Protein AF-A0A316TPL2-F1 (afdb_monomer_lite)

Organism: NCBI:txid2079485

Secondary structure (DSSP, 8-state):
---PPPPHHHHHHHHHHHHHHHHHHHHHHTTSSS-HHHHHHHHHHHHHHHHHHHHHTT-S-HHHHHHHHHHHHHHHHHHHHHHHHHHHH-----HHHHHHHHHHHHHHHHHHHHHHHHT--

Radius of gyration: 28.19 Å; chains: 1; bounding box: 76×32×68 Å

Sequence (121 aa):
MQMIAVTGAQIYWFISIGLIVGFIIGIFIGGEGVSLKANLFWGVVSAIIMGEIGVQLGLSDGVWFSFVATWPFLFLVNAFHQHHVEDILGEIEHPAHLTGQFRMNKKTRERDKSKDVANVT

Structure (mmCIF, N/CA/C/O backbone):
data_AF-A0A316TPL2-F1
#
_entry.id   AF-A0A316TPL2-F1
#
loop_
_atom_site.group_PDB
_atom_site.id
_atom_site.type_symbol
_atom_site.label_atom_id
_atom_site.label_alt_id
_atom_site.label_comp_id
_atom_site.label_asym_id
_atom_site.label_entity_id
_atom_site.label_seq_id
_atom_site.pdbx_PDB_ins_code
_atom_site.Cartn_x
_atom_site.Cartn_y
_atom_site.Cartn_z
_atom_site.occupancy
_atom_site.B_iso_or_equiv
_atom_site.auth_seq_id
_atom_site.auth_comp_id
_atom_site.auth_asym_id
_atom_site.auth_atom_id
_atom_site.pdbx_PDB_model_num
ATOM 1 N N . MET A 1 1 ? 11.873 -19.777 -17.225 1.00 53.19 1 MET A N 1
ATOM 2 C CA . MET A 1 1 ? 11.237 -18.594 -16.612 1.00 53.19 1 MET A CA 1
ATOM 3 C C . MET A 1 1 ? 12.316 -17.529 -16.518 1.00 53.19 1 MET A C 1
ATOM 5 O O . MET A 1 1 ? 13.321 -17.789 -15.870 1.00 53.19 1 MET A O 1
ATOM 9 N N . GLN A 1 2 ? 12.221 -16.430 -17.267 1.00 56.94 2 GLN A N 1
ATOM 10 C CA . GLN A 1 2 ? 13.176 -15.328 -17.100 1.00 56.94 2 GLN A CA 1
ATOM 11 C C . GLN A 1 2 ? 12.786 -14.564 -15.832 1.00 56.94 2 GLN A C 1
ATOM 13 O O . GLN A 1 2 ? 11.617 -14.229 -15.670 1.00 56.94 2 GLN A O 1
ATOM 18 N N . MET A 1 3 ? 13.736 -14.330 -14.926 1.00 60.38 3 MET A N 1
ATOM 19 C CA . MET A 1 3 ? 13.500 -13.476 -13.762 1.00 60.38 3 MET A CA 1
ATOM 20 C C . MET A 1 3 ? 13.484 -12.021 -14.234 1.00 60.38 3 MET A C 1
ATOM 22 O O . MET A 1 3 ? 14.530 -11.479 -14.594 1.00 60.38 3 MET A O 1
ATOM 26 N N . ILE A 1 4 ? 12.300 -11.409 -14.284 1.00 74.94 4 ILE A N 1
ATOM 27 C CA . ILE A 1 4 ? 12.156 -9.986 -14.602 1.00 74.94 4 ILE A CA 1
ATOM 28 C C . ILE A 1 4 ? 12.619 -9.201 -13.374 1.00 74.94 4 ILE A C 1
ATOM 30 O O . ILE A 1 4 ? 12.047 -9.324 -12.293 1.00 74.94 4 ILE A O 1
ATOM 34 N N . ALA A 1 5 ? 13.695 -8.434 -13.534 1.00 79.69 5 ALA A N 1
ATOM 35 C CA . ALA A 1 5 ? 14.273 -7.669 -12.442 1.00 79.69 5 ALA A CA 1
ATOM 36 C C . ALA A 1 5 ? 13.391 -6.459 -12.105 1.00 79.69 5 ALA A C 1
ATOM 38 O O . ALA A 1 5 ? 13.095 -5.638 -12.974 1.00 79.69 5 ALA A O 1
ATOM 39 N N . VAL A 1 6 ? 13.017 -6.330 -10.832 1.00 86.19 6 VAL A N 1
ATOM 40 C CA . VAL A 1 6 ? 12.350 -5.131 -10.320 1.00 86.19 6 VAL A CA 1
ATOM 41 C C . VAL A 1 6 ? 13.380 -4.006 -10.220 1.00 86.19 6 VAL A C 1
ATOM 43 O O . VAL A 1 6 ? 14.426 -4.142 -9.586 1.00 86.19 6 VAL A O 1
ATOM 46 N N . THR A 1 7 ? 13.089 -2.880 -10.859 1.00 91.25 7 THR A N 1
ATOM 47 C CA . THR A 1 7 ? 13.948 -1.693 -10.840 1.00 91.25 7 THR A CA 1
ATOM 48 C C . THR A 1 7 ? 13.723 -0.858 -9.578 1.00 91.25 7 THR A C 1
ATOM 50 O O . THR A 1 7 ? 12.641 -0.862 -8.990 1.00 91.25 7 THR A O 1
ATOM 53 N N . GLY A 1 8 ? 14.717 -0.054 -9.188 1.00 91.44 8 GLY A N 1
ATOM 54 C CA . GLY A 1 8 ? 14.567 0.880 -8.062 1.00 91.44 8 GLY A CA 1
ATOM 55 C C . GLY A 1 8 ? 13.424 1.887 -8.254 1.00 91.44 8 GLY A C 1
ATOM 56 O O . GLY A 1 8 ? 12.741 2.234 -7.294 1.00 91.44 8 GLY A O 1
ATOM 57 N N . ALA A 1 9 ? 13.159 2.299 -9.499 1.00 93.25 9 ALA A N 1
ATOM 58 C CA . ALA A 1 9 ? 12.027 3.162 -9.826 1.00 93.25 9 ALA A CA 1
ATOM 59 C C . ALA A 1 9 ? 10.678 2.477 -9.545 1.00 93.25 9 ALA A C 1
ATOM 61 O O . ALA A 1 9 ? 9.774 3.109 -9.008 1.00 93.25 9 ALA A O 1
ATOM 62 N N . GLN A 1 10 ? 10.545 1.184 -9.851 1.00 93.19 10 GLN A N 1
ATOM 63 C CA . GLN A 1 10 ? 9.331 0.426 -9.536 1.00 93.19 10 GLN A CA 1
ATOM 64 C C . GLN A 1 10 ? 9.124 0.292 -8.027 1.00 93.19 10 GLN A C 1
ATOM 66 O O . GLN A 1 10 ? 8.014 0.504 -7.557 1.00 93.19 10 GLN A O 1
ATOM 71 N N . ILE A 1 11 ? 10.186 0.032 -7.259 1.00 94.44 11 ILE A N 1
ATOM 72 C CA . ILE A 1 11 ? 10.105 -0.029 -5.790 1.00 94.44 11 ILE A CA 1
ATOM 73 C C . ILE A 1 11 ? 9.632 1.312 -5.219 1.00 94.44 11 ILE A C 1
ATOM 75 O O . ILE A 1 11 ? 8.743 1.335 -4.369 1.00 94.44 11 ILE A O 1
ATOM 79 N N . TYR A 1 12 ? 10.183 2.426 -5.712 1.00 96.44 12 TYR A N 1
ATOM 80 C CA . TYR A 1 12 ? 9.715 3.763 -5.344 1.00 96.44 12 TYR A CA 1
ATOM 81 C C . TYR A 1 12 ? 8.211 3.915 -5.608 1.00 96.44 12 TYR A C 1
ATOM 83 O O . TYR A 1 12 ? 7.471 4.306 -4.707 1.00 96.44 12 TYR A O 1
ATOM 91 N N . TRP A 1 13 ? 7.744 3.527 -6.798 1.00 96.69 13 TRP A N 1
ATOM 92 C CA . TRP A 1 13 ? 6.326 3.597 -7.147 1.00 96.69 13 TRP A CA 1
ATOM 93 C C . TRP A 1 13 ? 5.442 2.697 -6.286 1.00 96.69 13 TRP A C 1
ATOM 95 O O . TRP A 1 13 ? 4.375 3.142 -5.870 1.00 96.69 13 TRP A O 1
ATOM 105 N N . PHE A 1 14 ? 5.876 1.478 -5.960 1.00 96.94 14 PHE A N 1
ATOM 106 C CA . PHE A 1 14 ? 5.132 0.586 -5.065 1.00 96.94 14 PHE A CA 1
ATOM 107 C C . PHE A 1 14 ? 4.961 1.220 -3.685 1.00 96.94 14 PHE A C 1
ATOM 109 O O . PHE A 1 14 ? 3.853 1.247 -3.153 1.00 96.94 14 PHE A O 1
ATOM 116 N N . ILE A 1 15 ? 6.027 1.803 -3.131 1.00 97.81 15 ILE A N 1
ATOM 117 C CA . ILE A 1 15 ? 5.968 2.506 -1.845 1.00 97.81 15 ILE A CA 1
ATOM 118 C C . ILE A 1 15 ? 5.018 3.703 -1.935 1.00 97.81 15 ILE A C 1
ATOM 120 O O . ILE A 1 15 ? 4.134 3.845 -1.091 1.00 97.81 15 ILE A O 1
ATOM 124 N N . SER A 1 16 ? 5.160 4.553 -2.954 1.00 98.00 16 SER A N 1
ATOM 125 C CA . SER A 1 16 ? 4.303 5.728 -3.139 1.00 98.00 16 SER A CA 1
ATOM 126 C C . SER A 1 16 ? 2.829 5.350 -3.261 1.00 98.00 16 SER A C 1
ATOM 128 O O . SER A 1 16 ? 1.987 5.959 -2.604 1.00 98.00 16 SER A O 1
ATOM 130 N N . ILE A 1 17 ? 2.510 4.326 -4.051 1.00 97.31 17 ILE A N 1
ATOM 131 C CA . ILE A 1 17 ? 1.140 3.834 -4.217 1.00 97.31 17 ILE A CA 1
ATOM 132 C C . ILE A 1 17 ? 0.609 3.249 -2.916 1.00 97.31 17 ILE A C 1
ATOM 134 O O . ILE A 1 17 ? -0.498 3.595 -2.512 1.00 97.31 17 ILE A O 1
ATOM 138 N N . GLY A 1 18 ? 1.395 2.421 -2.231 1.00 97.50 18 GLY A N 1
ATOM 139 C CA . GLY A 1 18 ? 1.009 1.852 -0.945 1.00 97.50 18 GLY A CA 1
ATOM 140 C C . GLY A 1 18 ? 0.702 2.923 0.100 1.00 97.50 18 GLY A C 1
ATOM 141 O O . GLY A 1 18 ? -0.302 2.825 0.805 1.00 97.50 18 GLY A O 1
ATOM 142 N N . LEU A 1 19 ? 1.502 3.993 0.150 1.00 98.19 19 LEU A N 1
ATOM 143 C CA . LEU A 1 19 ? 1.239 5.153 1.006 1.00 98.19 19 LEU A CA 1
ATOM 144 C C . LEU A 1 19 ? -0.045 5.884 0.604 1.00 98.19 19 LEU A C 1
ATOM 146 O O . LEU A 1 19 ? -0.846 6.208 1.475 1.00 98.19 19 LEU A O 1
ATOM 150 N N . ILE A 1 20 ? -0.263 6.136 -0.689 1.00 97.88 20 ILE A N 1
ATOM 151 C CA . ILE A 1 20 ? -1.464 6.830 -1.178 1.00 97.88 20 ILE A CA 1
ATOM 152 C C . ILE A 1 20 ? -2.721 6.015 -0.861 1.00 97.88 20 ILE A C 1
ATOM 154 O O . ILE A 1 20 ? -3.658 6.544 -0.269 1.00 97.88 20 ILE A O 1
ATOM 158 N N . VAL A 1 21 ? -2.747 4.728 -1.211 1.00 97.50 21 VAL A N 1
ATOM 159 C CA . VAL A 1 21 ? -3.913 3.863 -0.981 1.00 97.50 21 VAL A CA 1
ATOM 160 C C . VAL A 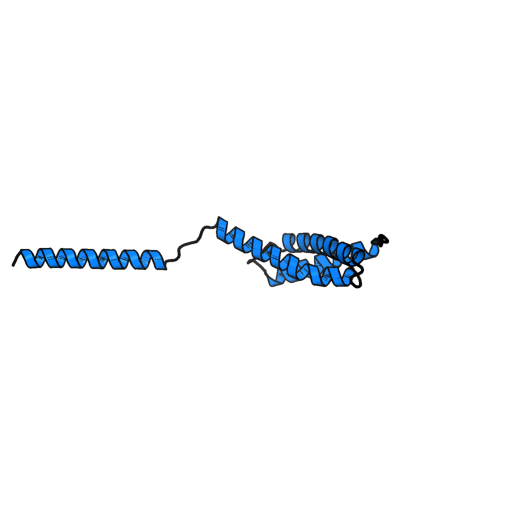1 21 ? -4.137 3.645 0.514 1.00 97.50 21 VAL A C 1
ATOM 162 O O . VAL A 1 21 ? -5.269 3.759 0.979 1.00 97.50 21 VAL A O 1
ATOM 165 N N . GLY A 1 22 ? -3.073 3.420 1.290 1.00 96.75 22 GLY A N 1
ATOM 166 C CA . GLY A 1 22 ? -3.154 3.317 2.748 1.00 96.75 22 GLY A CA 1
ATOM 167 C C . GLY A 1 22 ? -3.687 4.592 3.401 1.00 96.75 22 GLY A C 1
ATOM 168 O O . GLY A 1 22 ? -4.512 4.523 4.309 1.00 96.75 22 GLY A O 1
ATOM 169 N N . PHE A 1 23 ? -3.280 5.765 2.914 1.00 97.25 23 PHE A N 1
ATOM 170 C CA . PHE A 1 23 ? -3.800 7.047 3.385 1.00 97.25 23 PHE A CA 1
ATOM 171 C C . PHE A 1 23 ? -5.288 7.204 3.070 1.00 97.25 23 PHE A C 1
ATOM 173 O O . PHE A 1 23 ? -6.067 7.547 3.957 1.00 97.25 23 PHE A O 1
ATOM 180 N N . ILE A 1 24 ? -5.680 6.914 1.824 1.00 96.56 24 ILE A N 1
ATOM 181 C CA . ILE A 1 24 ? -7.073 6.954 1.371 1.00 96.56 24 ILE A CA 1
ATOM 182 C C . ILE A 1 24 ? -7.921 6.050 2.267 1.00 96.56 24 ILE A C 1
ATOM 184 O O . ILE A 1 24 ? -8.833 6.534 2.932 1.00 96.56 24 ILE A O 1
ATOM 188 N N . ILE A 1 25 ? -7.587 4.762 2.356 1.00 94.81 25 ILE A N 1
ATOM 189 C CA . ILE A 1 25 ? -8.359 3.794 3.143 1.00 94.81 25 ILE A CA 1
ATOM 190 C C . ILE A 1 25 ? -8.387 4.176 4.625 1.00 94.81 25 ILE A C 1
ATOM 192 O O . ILE A 1 25 ? -9.449 4.131 5.240 1.00 94.81 25 ILE A O 1
ATOM 196 N N . GLY A 1 26 ? -7.263 4.617 5.190 1.00 92.56 26 GLY A N 1
ATOM 197 C CA . GLY A 1 26 ? -7.207 5.049 6.584 1.00 92.56 26 GLY A CA 1
ATOM 198 C C . GLY A 1 26 ? -8.101 6.252 6.895 1.00 92.56 26 GLY A C 1
ATOM 199 O O . GLY A 1 26 ? -8.654 6.320 7.989 1.00 92.56 26 GLY A O 1
ATOM 200 N N . ILE A 1 27 ? -8.290 7.176 5.949 1.00 94.19 27 ILE A N 1
ATOM 201 C CA . ILE A 1 27 ? -9.253 8.278 6.097 1.00 94.19 27 ILE A CA 1
ATOM 202 C C . ILE A 1 27 ? -10.690 7.788 5.924 1.00 94.19 27 ILE A C 1
ATOM 204 O O . ILE A 1 27 ? -11.554 8.189 6.698 1.00 94.19 27 ILE A O 1
ATOM 208 N N . PHE A 1 28 ? -10.950 6.940 4.926 1.00 92.06 28 PHE A N 1
ATOM 209 C CA . PHE A 1 28 ? -12.300 6.455 4.626 1.00 92.06 28 PHE A CA 1
ATOM 210 C C . PHE A 1 28 ? -12.876 5.571 5.736 1.00 92.06 28 PHE A C 1
ATOM 212 O O . PHE A 1 28 ? -14.055 5.693 6.048 1.00 92.06 28 PHE A O 1
ATOM 219 N N . ILE A 1 29 ? -12.058 4.702 6.332 1.00 88.38 29 ILE A N 1
ATOM 220 C CA . ILE A 1 29 ? -12.476 3.800 7.417 1.00 88.38 29 ILE A CA 1
ATOM 221 C C . ILE A 1 29 ? -12.525 4.528 8.771 1.00 88.38 29 ILE A C 1
ATOM 223 O O . ILE A 1 29 ? -13.316 4.179 9.646 1.00 88.38 29 ILE A O 1
ATOM 227 N N . GLY A 1 30 ? -11.700 5.561 8.961 1.00 82.81 30 GLY A N 1
ATOM 228 C CA . GLY A 1 30 ? -11.724 6.375 10.172 1.00 82.81 30 GLY A CA 1
ATOM 229 C C . GLY A 1 30 ? -11.396 5.574 11.439 1.00 82.81 30 GLY A C 1
ATOM 230 O O . GLY A 1 30 ? -10.346 4.941 11.525 1.00 82.81 30 GLY A O 1
ATOM 231 N N . GLY A 1 31 ? -12.266 5.661 12.451 1.00 78.25 31 GLY A N 1
ATOM 232 C CA . GLY A 1 31 ? -12.055 5.059 13.776 1.00 78.25 31 GLY A CA 1
ATOM 233 C C . GLY A 1 31 ? -12.554 3.620 13.931 1.00 78.25 31 GLY A C 1
ATOM 234 O O . GLY A 1 31 ? -12.352 3.037 14.990 1.00 78.25 31 GLY A O 1
ATOM 235 N N . GLU A 1 32 ? -13.211 3.062 12.915 1.00 79.50 32 GLU A N 1
ATOM 236 C CA . GLU A 1 32 ? -13.823 1.730 12.995 1.00 79.50 32 GLU A CA 1
ATOM 237 C C . GLU A 1 32 ? -12.856 0.602 12.611 1.00 79.50 32 GLU A C 1
ATOM 239 O O . GLU A 1 32 ? -13.121 -0.552 12.926 1.00 79.50 32 GLU A O 1
ATOM 244 N N . GLY A 1 33 ? -11.748 0.904 11.931 1.00 85.81 33 GLY A N 1
ATOM 245 C CA . GLY A 1 33 ? -10.748 -0.081 11.507 1.00 85.81 33 GLY A CA 1
ATOM 246 C C . GL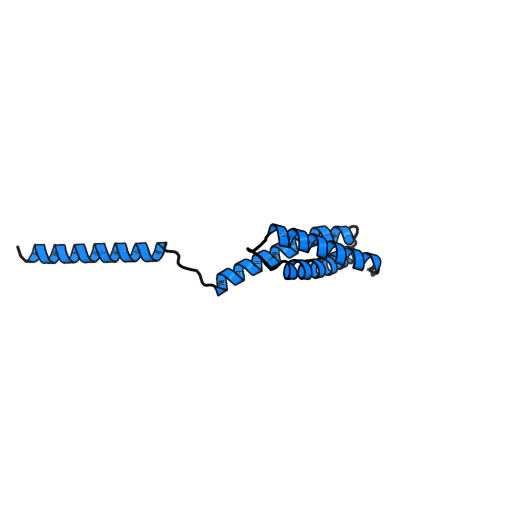Y A 1 33 ? -9.369 0.170 12.105 1.00 85.81 33 GLY A C 1
ATOM 247 O O . GLY A 1 33 ? -9.225 0.778 13.166 1.00 85.81 33 GLY A O 1
ATOM 248 N N . VAL A 1 34 ? -8.320 -0.312 11.430 1.00 90.19 34 VAL A N 1
ATOM 249 C CA . VAL A 1 34 ? -6.953 -0.104 11.926 1.00 90.19 34 VAL A CA 1
ATOM 250 C C . VAL A 1 34 ? -6.579 1.376 11.855 1.00 90.19 34 VAL A C 1
ATOM 252 O O . VAL A 1 34 ? -7.001 2.112 10.963 1.00 90.19 34 VAL A O 1
ATOM 255 N N . SER A 1 35 ? -5.709 1.813 12.769 1.00 93.50 35 SER A N 1
ATOM 256 C CA . SER A 1 35 ? -5.220 3.197 12.779 1.00 93.50 35 SER A CA 1
ATOM 257 C C . SER A 1 35 ? -4.636 3.634 11.424 1.00 93.50 35 SER A C 1
ATOM 259 O O . SER A 1 35 ? -4.062 2.826 10.690 1.00 93.50 35 SER A O 1
ATOM 261 N N . LEU A 1 36 ? -4.674 4.938 11.123 1.00 93.81 36 LEU A N 1
ATOM 262 C CA . LEU A 1 36 ? -4.083 5.501 9.899 1.00 93.81 36 LEU A CA 1
ATOM 263 C C . LEU A 1 36 ? -2.620 5.069 9.697 1.00 93.81 36 LEU A C 1
ATOM 265 O O . LEU A 1 36 ? -2.225 4.710 8.592 1.00 93.81 36 LEU A O 1
ATOM 269 N N . LYS A 1 37 ? -1.818 5.048 10.772 1.00 93.81 37 LYS A N 1
ATOM 270 C CA . LYS A 1 37 ? -0.416 4.600 10.712 1.00 93.81 37 LYS A CA 1
ATOM 271 C C . LYS A 1 37 ? -0.302 3.132 10.296 1.00 93.81 37 LYS A C 1
ATOM 273 O O . LYS A 1 37 ? 0.577 2.794 9.510 1.00 93.81 37 LYS A O 1
ATOM 278 N N . ALA A 1 38 ? -1.193 2.280 10.802 1.00 94.62 38 ALA A N 1
ATOM 279 C CA . ALA A 1 38 ? -1.243 0.875 10.420 1.00 94.62 38 ALA A CA 1
ATOM 280 C C . ALA A 1 38 ? -1.688 0.710 8.959 1.00 94.62 38 ALA A C 1
ATOM 282 O O . ALA A 1 38 ? -1.055 -0.046 8.231 1.00 94.62 38 ALA A O 1
ATOM 283 N N . ASN A 1 39 ? -2.696 1.458 8.500 1.00 96.06 39 ASN A N 1
ATOM 284 C CA . ASN A 1 39 ? -3.120 1.446 7.096 1.00 96.06 39 ASN A CA 1
ATOM 285 C C . ASN A 1 39 ? -1.995 1.886 6.142 1.00 96.06 39 ASN A C 1
ATOM 287 O O . ASN A 1 39 ? -1.783 1.250 5.115 1.00 96.06 39 ASN A O 1
ATOM 291 N N . LEU A 1 40 ? -1.220 2.915 6.497 1.00 97.19 40 LEU A N 1
ATOM 292 C CA . LEU A 1 40 ? -0.044 3.335 5.722 1.00 97.19 40 LEU A CA 1
ATOM 293 C C . LEU A 1 40 ? 1.023 2.238 5.656 1.00 97.19 40 LEU A C 1
ATOM 295 O O . LEU A 1 40 ? 1.523 1.924 4.577 1.00 97.19 40 LEU A O 1
ATOM 299 N N . PHE A 1 41 ? 1.360 1.646 6.803 1.00 97.50 41 PHE A N 1
ATOM 300 C CA . PHE A 1 41 ? 2.351 0.576 6.879 1.00 97.50 41 PHE A CA 1
ATOM 301 C C . PHE A 1 41 ? 1.929 -0.641 6.045 1.00 97.50 41 PHE A C 1
ATOM 303 O O . PHE A 1 41 ? 2.677 -1.086 5.174 1.00 97.50 41 PHE A O 1
ATOM 310 N N . TRP A 1 42 ? 0.708 -1.138 6.254 1.00 97.19 42 TRP A N 1
ATOM 311 C CA . TRP A 1 42 ? 0.177 -2.285 5.518 1.00 97.19 42 TRP A CA 1
ATOM 312 C C . TRP A 1 42 ? -0.059 -1.981 4.038 1.00 97.19 42 TRP A C 1
ATOM 314 O O . TRP A 1 42 ? 0.094 -2.875 3.206 1.00 97.19 42 TRP A O 1
ATOM 324 N N . GLY A 1 43 ? -0.356 -0.730 3.686 1.00 97.56 43 GLY A N 1
ATOM 325 C CA . GLY A 1 43 ? -0.457 -0.279 2.301 1.00 97.56 43 GLY A CA 1
ATOM 326 C C . GLY A 1 43 ? 0.876 -0.405 1.570 1.00 97.56 43 GLY A C 1
ATOM 327 O O . GLY A 1 43 ? 0.930 -0.977 0.488 1.00 97.56 43 GLY A O 1
ATOM 328 N N . VAL A 1 44 ? 1.976 0.039 2.182 1.00 98.00 44 VAL A N 1
ATOM 329 C CA . VAL A 1 44 ? 3.325 -0.120 1.607 1.00 98.00 44 VAL A CA 1
ATOM 330 C C . VAL A 1 44 ? 3.720 -1.590 1.493 1.00 98.00 44 VAL A C 1
ATOM 332 O O . VAL A 1 44 ? 4.177 -2.017 0.434 1.00 98.00 44 VAL A O 1
ATOM 335 N N . VAL A 1 45 ? 3.528 -2.371 2.559 1.00 97.75 45 VAL A N 1
ATOM 336 C CA . VAL A 1 45 ? 3.876 -3.801 2.573 1.00 97.75 45 VAL A CA 1
ATOM 337 C C . VAL A 1 45 ? 3.132 -4.551 1.468 1.00 97.75 45 VAL A C 1
ATOM 339 O O . VAL A 1 45 ? 3.746 -5.291 0.701 1.00 97.75 45 VAL A O 1
ATOM 342 N N . SER A 1 46 ? 1.824 -4.329 1.346 1.00 97.25 46 SER A N 1
ATOM 343 C CA . SER A 1 46 ? 1.012 -4.997 0.328 1.00 97.25 46 SER A CA 1
ATOM 344 C C . SER A 1 46 ? 1.334 -4.540 -1.088 1.00 97.25 46 SER A C 1
ATOM 346 O O . SER A 1 46 ? 1.454 -5.391 -1.966 1.00 97.25 46 SER A O 1
ATOM 348 N N . ALA A 1 47 ? 1.558 -3.246 -1.321 1.00 97.38 47 ALA A N 1
ATOM 349 C CA . ALA A 1 47 ? 1.927 -2.745 -2.640 1.00 97.38 47 ALA A CA 1
ATOM 350 C C . ALA A 1 47 ? 3.265 -3.322 -3.129 1.00 97.38 47 ALA A C 1
ATOM 352 O O . ALA A 1 47 ? 3.371 -3.695 -4.295 1.00 97.38 47 ALA A O 1
ATOM 353 N N . ILE A 1 48 ? 4.266 -3.459 -2.251 1.00 96.75 48 ILE A N 1
ATOM 354 C CA . ILE A 1 48 ? 5.554 -4.076 -2.605 1.00 96.75 48 ILE A CA 1
ATOM 355 C C . ILE A 1 48 ? 5.361 -5.548 -2.978 1.00 96.75 48 ILE A C 1
ATOM 357 O O . ILE A 1 48 ? 5.770 -5.953 -4.064 1.00 96.75 48 ILE A O 1
ATOM 361 N N . ILE A 1 49 ? 4.709 -6.327 -2.110 1.00 95.50 49 ILE A N 1
ATOM 362 C CA . ILE A 1 49 ? 4.507 -7.769 -2.321 1.00 95.50 49 ILE A CA 1
ATOM 363 C C . ILE A 1 49 ? 3.693 -8.011 -3.594 1.00 95.50 49 ILE A C 1
ATOM 365 O O . ILE A 1 49 ? 4.075 -8.809 -4.447 1.00 95.50 49 ILE A O 1
ATOM 369 N N . MET A 1 50 ? 2.576 -7.302 -3.754 1.00 95.12 50 MET A N 1
ATOM 370 C CA . MET A 1 50 ? 1.701 -7.487 -4.907 1.00 95.12 50 MET A CA 1
ATOM 371 C C . MET A 1 50 ? 2.349 -6.975 -6.189 1.00 95.12 50 MET A C 1
ATOM 373 O O . MET A 1 50 ? 2.267 -7.649 -7.210 1.00 95.12 50 MET A O 1
ATOM 377 N N . GLY A 1 51 ? 3.030 -5.829 -6.150 1.00 93.62 51 GLY A N 1
ATOM 378 C CA . GLY A 1 51 ? 3.764 -5.299 -7.297 1.00 93.62 51 GLY A CA 1
ATOM 379 C C . GLY A 1 51 ? 4.846 -6.256 -7.786 1.00 93.62 51 GLY A C 1
ATOM 380 O O . GLY A 1 51 ? 4.936 -6.512 -8.986 1.00 93.62 51 GLY A O 1
ATOM 381 N N . GLU A 1 52 ? 5.608 -6.851 -6.866 1.00 93.00 52 GLU A N 1
ATOM 382 C CA . GLU A 1 52 ? 6.598 -7.881 -7.184 1.00 93.00 52 GLU A CA 1
ATOM 383 C C . GLU A 1 52 ? 5.949 -9.104 -7.848 1.00 93.00 52 GLU A C 1
ATOM 385 O O . GLU A 1 52 ? 6.403 -9.537 -8.909 1.00 93.00 52 GLU A O 1
ATOM 390 N N . ILE A 1 53 ? 4.849 -9.616 -7.285 1.00 91.94 53 ILE A N 1
ATOM 391 C CA . ILE A 1 53 ? 4.088 -10.732 -7.866 1.00 91.94 53 ILE A CA 1
ATOM 392 C C . ILE A 1 53 ? 3.598 -10.380 -9.277 1.00 91.94 53 ILE A C 1
ATOM 394 O O . ILE A 1 53 ? 3.735 -11.190 -10.195 1.00 91.94 53 ILE A O 1
ATOM 398 N N . GLY A 1 54 ? 3.073 -9.169 -9.476 1.00 91.50 54 GLY A N 1
ATOM 399 C CA . GLY A 1 54 ? 2.616 -8.686 -10.780 1.00 91.50 54 GLY A CA 1
ATOM 400 C C . GLY A 1 54 ? 3.733 -8.697 -11.825 1.00 91.50 54 GLY A C 1
ATOM 401 O O . GLY A 1 54 ? 3.544 -9.223 -12.923 1.00 91.50 54 GLY A O 1
ATOM 402 N N . VAL A 1 55 ? 4.924 -8.208 -11.460 1.00 91.50 55 VAL A N 1
ATOM 403 C CA . VAL A 1 55 ? 6.110 -8.232 -12.333 1.00 91.50 55 VAL A CA 1
ATOM 404 C C . VAL A 1 55 ? 6.539 -9.664 -12.651 1.00 91.50 55 VAL A C 1
ATOM 406 O O . VAL A 1 55 ? 6.749 -9.990 -13.818 1.00 91.50 55 VAL A O 1
ATOM 409 N N . GLN A 1 56 ? 6.652 -10.535 -11.646 1.00 89.38 56 GLN A N 1
ATOM 410 C CA . GLN A 1 56 ? 7.136 -11.907 -11.839 1.00 89.38 56 GLN A CA 1
ATOM 411 C C . GLN A 1 56 ? 6.188 -12.767 -12.683 1.00 89.38 56 GLN A C 1
ATOM 413 O O . GLN A 1 56 ? 6.642 -13.610 -13.458 1.00 89.38 56 GLN A O 1
ATOM 418 N N . LEU A 1 57 ? 4.878 -12.551 -12.556 1.00 88.88 57 LEU A N 1
ATOM 419 C CA . LEU A 1 57 ? 3.863 -13.260 -13.335 1.00 88.88 57 LEU A CA 1
ATOM 420 C C . LEU A 1 57 ? 3.633 -12.645 -14.725 1.00 88.88 57 LEU A C 1
ATOM 422 O O . LEU A 1 57 ? 2.839 -13.180 -15.498 1.00 88.88 57 LEU A O 1
ATOM 426 N N . GLY A 1 58 ? 4.307 -11.537 -15.054 1.00 84.56 58 GLY A N 1
ATOM 427 C CA . GLY A 1 58 ? 4.085 -10.800 -16.301 1.00 84.56 58 GLY A CA 1
ATOM 428 C C . GLY A 1 58 ? 2.670 -10.222 -16.409 1.00 84.56 58 GLY A C 1
ATOM 429 O O . GLY A 1 58 ? 2.165 -10.012 -17.513 1.00 84.56 58 GLY A O 1
ATOM 430 N N . LEU A 1 59 ? 2.006 -10.003 -15.271 1.00 77.62 59 LEU A N 1
ATOM 431 C CA . LEU A 1 59 ? 0.660 -9.451 -15.197 1.00 77.62 59 LEU A CA 1
ATOM 432 C C . LEU A 1 59 ? 0.745 -7.925 -15.258 1.00 77.62 59 LEU A C 1
ATOM 434 O O . LEU A 1 59 ? 0.909 -7.267 -14.233 1.00 77.62 59 LEU A O 1
ATOM 438 N N . SER A 1 60 ? 0.560 -7.363 -16.459 1.00 74.94 60 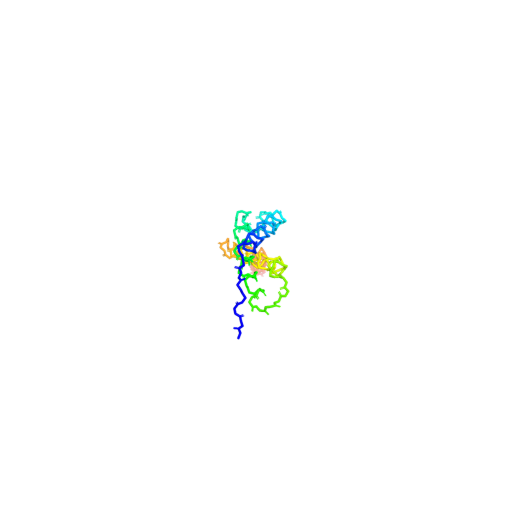SER A N 1
ATOM 439 C CA . SER A 1 60 ? 0.525 -5.906 -16.684 1.00 74.94 60 SER A CA 1
ATOM 440 C C . SER A 1 60 ? 1.817 -5.190 -16.232 1.00 74.94 60 SER A C 1
ATOM 442 O O . SER A 1 60 ? 2.844 -5.809 -15.961 1.00 74.94 60 SER A O 1
ATOM 444 N N . ASP A 1 61 ? 1.778 -3.857 -16.177 1.00 84.44 61 ASP A N 1
ATOM 445 C CA . ASP A 1 61 ? 2.709 -3.061 -15.383 1.00 84.44 61 ASP A CA 1
ATOM 446 C C . ASP A 1 61 ? 2.508 -3.382 -13.891 1.00 84.44 61 ASP A C 1
ATOM 448 O O . ASP A 1 61 ? 1.415 -3.191 -13.347 1.00 84.44 61 ASP A O 1
ATOM 452 N N . GLY A 1 62 ? 3.558 -3.869 -13.223 1.00 88.44 62 GLY A N 1
ATOM 453 C CA . GLY A 1 62 ? 3.520 -4.224 -11.802 1.00 88.44 62 GLY A CA 1
ATOM 454 C C . GLY A 1 62 ? 3.068 -3.071 -10.907 1.00 88.44 62 GLY A C 1
ATOM 455 O O . GLY A 1 62 ? 2.478 -3.304 -9.854 1.00 88.44 62 GLY A O 1
ATOM 456 N N . VAL A 1 63 ? 3.261 -1.822 -11.344 1.00 91.44 63 VAL A N 1
ATOM 457 C CA . VAL A 1 63 ? 2.769 -0.630 -10.638 1.00 91.44 63 VAL A CA 1
ATOM 458 C C . VAL A 1 63 ? 1.241 -0.621 -10.608 1.00 91.44 63 VAL A C 1
ATOM 460 O O . VAL A 1 63 ? 0.642 -0.480 -9.542 1.00 91.44 63 VAL A O 1
ATOM 463 N N . TRP A 1 64 ? 0.594 -0.862 -11.749 1.00 92.19 64 TRP A N 1
ATOM 464 C CA . TRP A 1 64 ? -0.863 -0.963 -11.825 1.00 92.19 64 TRP A CA 1
ATOM 465 C C . TRP A 1 64 ? -1.400 -2.136 -11.003 1.00 92.19 64 TRP A C 1
ATOM 467 O O . TRP A 1 64 ? -2.386 -1.995 -10.277 1.00 92.19 64 TRP A O 1
ATOM 477 N N . PHE A 1 65 ? -0.727 -3.285 -11.071 1.00 93.38 65 PHE A N 1
ATOM 478 C CA . PHE A 1 65 ? -1.135 -4.451 -10.297 1.00 93.38 65 PHE A CA 1
ATOM 479 C C . PHE A 1 65 ? -1.022 -4.195 -8.786 1.00 93.38 65 PHE A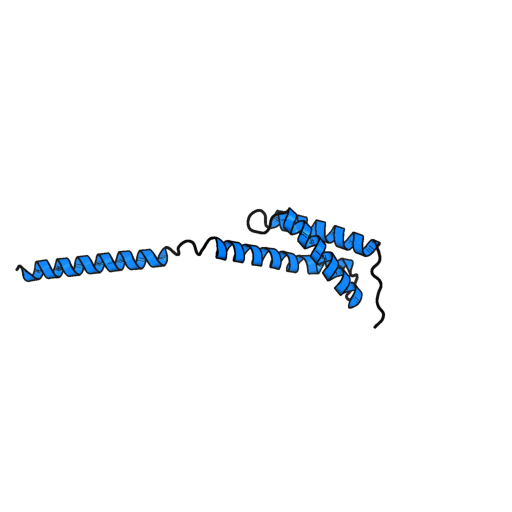 C 1
ATOM 481 O O . PHE A 1 65 ? -1.957 -4.501 -8.045 1.00 93.38 65 PHE A O 1
ATOM 488 N N . SER A 1 66 ? 0.059 -3.546 -8.333 1.00 94.69 66 SER A N 1
ATOM 489 C CA . SER A 1 66 ? 0.220 -3.136 -6.933 1.00 94.69 66 SER A CA 1
ATOM 490 C C . SER A 1 66 ? -0.908 -2.217 -6.467 1.00 94.69 66 SER A C 1
ATOM 492 O O . SER A 1 66 ? -1.450 -2.425 -5.383 1.00 94.69 66 SER A O 1
ATOM 494 N N . PHE A 1 67 ? -1.328 -1.258 -7.300 1.00 95.44 67 PHE A N 1
ATOM 495 C CA . PHE A 1 67 ? -2.432 -0.356 -6.986 1.00 95.44 67 PHE A CA 1
ATOM 496 C C . PHE A 1 67 ? -3.721 -1.129 -6.736 1.00 95.44 67 PHE A C 1
ATOM 498 O O . PHE A 1 67 ? -4.291 -1.008 -5.657 1.00 95.44 67 PHE A O 1
ATOM 505 N N . VAL A 1 68 ? -4.153 -1.955 -7.693 1.00 95.38 68 VAL A N 1
ATOM 506 C CA . VAL A 1 68 ? -5.433 -2.677 -7.611 1.00 95.38 68 VAL A CA 1
ATOM 507 C C . VAL A 1 68 ? -5.434 -3.690 -6.468 1.00 95.38 68 VAL A C 1
ATOM 509 O O . VAL A 1 68 ? -6.419 -3.776 -5.739 1.00 95.38 68 VAL A O 1
ATOM 512 N N . ALA A 1 69 ? -4.340 -4.427 -6.274 1.00 94.31 69 ALA A N 1
ATOM 513 C CA . ALA A 1 69 ? -4.258 -5.485 -5.268 1.00 94.31 69 ALA A CA 1
ATOM 514 C C . ALA A 1 69 ? -4.132 -4.962 -3.823 1.00 94.31 69 ALA A C 1
ATOM 516 O O . ALA A 1 69 ? -4.517 -5.657 -2.882 1.00 94.31 69 ALA A O 1
ATOM 517 N N . THR A 1 70 ? -3.652 -3.729 -3.632 1.00 96.25 70 THR A N 1
ATOM 518 C CA . THR A 1 70 ? -3.543 -3.103 -2.301 1.00 96.25 70 THR A CA 1
ATOM 519 C C . THR A 1 70 ? -4.917 -2.840 -1.667 1.00 96.25 70 THR A C 1
ATOM 521 O O . THR A 1 70 ? -5.066 -2.977 -0.454 1.00 96.25 70 THR A O 1
ATOM 524 N N . TRP A 1 71 ? -5.951 -2.533 -2.462 1.00 95.31 71 TRP A N 1
ATOM 525 C CA . TRP A 1 71 ? -7.314 -2.291 -1.961 1.00 95.31 71 TRP A CA 1
ATOM 526 C C . TRP A 1 71 ? -7.934 -3.493 -1.233 1.00 95.31 71 TRP A C 1
ATOM 528 O O . TRP A 1 71 ? -8.276 -3.349 -0.057 1.00 95.31 71 TRP A O 1
ATOM 538 N N . PRO A 1 72 ? -8.081 -4.680 -1.863 1.00 95.00 72 PRO A N 1
ATOM 539 C CA . PRO A 1 72 ? -8.651 -5.842 -1.190 1.00 95.00 72 PRO A CA 1
ATOM 540 C C . PRO A 1 72 ? -7.766 -6.326 -0.038 1.00 95.00 72 PRO A C 1
ATOM 542 O O . PRO A 1 72 ? -8.291 -6.810 0.960 1.00 95.00 72 PRO A O 1
ATOM 545 N N . PHE A 1 73 ? -6.441 -6.160 -0.127 1.00 95.56 73 PHE A N 1
ATOM 546 C CA . PHE A 1 73 ? -5.548 -6.494 0.981 1.00 95.56 73 PHE A CA 1
ATOM 547 C C . PHE A 1 73 ? -5.844 -5.639 2.216 1.00 95.56 73 PHE A C 1
ATOM 549 O O . PHE A 1 73 ? -6.062 -6.170 3.304 1.00 95.56 73 PHE A O 1
ATOM 556 N N . LEU A 1 74 ? -5.887 -4.314 2.058 1.00 94.38 74 LEU A N 1
ATOM 557 C CA . LEU A 1 74 ? -6.192 -3.412 3.165 1.00 94.38 74 LEU A CA 1
ATOM 558 C C . LEU A 1 74 ? -7.622 -3.591 3.671 1.00 94.38 74 LEU A C 1
ATOM 560 O O . LEU A 1 74 ? -7.846 -3.509 4.877 1.00 94.38 74 LEU A O 1
ATOM 564 N N . PHE A 1 75 ? -8.575 -3.905 2.794 1.00 92.44 75 PHE A N 1
ATOM 565 C CA . PHE A 1 75 ? -9.920 -4.292 3.210 1.00 92.44 75 PHE A CA 1
ATOM 566 C C . PHE A 1 75 ? -9.894 -5.506 4.150 1.00 92.44 75 PHE A C 1
ATOM 568 O O . PHE A 1 75 ? -10.472 -5.440 5.231 1.00 92.44 75 PHE A O 1
ATOM 575 N N . LEU A 1 76 ? -9.167 -6.574 3.799 1.00 92.88 76 LEU A N 1
ATOM 576 C CA . LEU A 1 76 ? -9.026 -7.757 4.656 1.00 92.88 76 LEU A CA 1
ATOM 577 C C . LEU A 1 76 ? -8.365 -7.424 5.995 1.00 92.88 76 LEU A C 1
ATOM 579 O O . LEU A 1 76 ? -8.858 -7.848 7.035 1.00 92.88 76 LEU A O 1
ATOM 583 N N . VAL A 1 77 ? -7.284 -6.637 5.991 1.00 92.00 77 VAL A N 1
ATOM 584 C CA . VAL A 1 77 ? -6.609 -6.205 7.229 1.00 92.00 77 VAL A CA 1
ATOM 585 C C . VAL A 1 77 ? -7.577 -5.474 8.160 1.00 92.00 77 VAL A C 1
ATOM 587 O O . VAL A 1 77 ? -7.586 -5.734 9.362 1.00 92.00 77 VAL A O 1
ATOM 590 N N . ASN A 1 78 ? -8.406 -4.582 7.617 1.00 91.94 78 ASN A N 1
ATOM 591 C CA . ASN A 1 78 ? -9.386 -3.849 8.414 1.00 91.94 78 ASN A CA 1
ATOM 592 C C . ASN A 1 78 ? -10.539 -4.749 8.886 1.00 91.94 78 ASN A C 1
ATOM 594 O O . ASN A 1 78 ? -10.906 -4.672 10.055 1.00 91.94 78 ASN 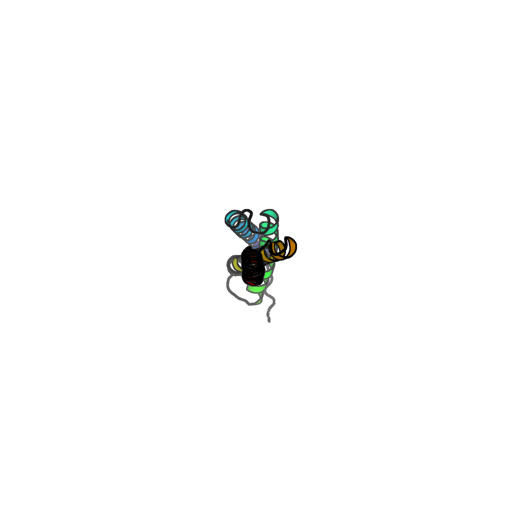A O 1
ATOM 598 N N . ALA A 1 79 ? -11.047 -5.643 8.035 1.00 88.50 79 ALA A N 1
ATOM 599 C CA . ALA A 1 79 ? -12.106 -6.586 8.400 1.00 88.50 79 ALA A CA 1
ATOM 600 C C . ALA A 1 79 ? -11.669 -7.540 9.526 1.00 88.50 79 ALA A C 1
ATOM 602 O O . ALA A 1 79 ? -12.396 -7.737 10.498 1.00 88.50 79 ALA A O 1
ATOM 603 N N . PHE A 1 80 ? -10.452 -8.088 9.449 1.00 88.12 80 PHE A N 1
ATOM 604 C CA . PHE A 1 80 ? -9.911 -8.935 10.516 1.00 88.12 80 PHE A CA 1
ATOM 605 C C . PHE A 1 80 ? -9.616 -8.156 11.799 1.00 88.12 80 PHE A C 1
ATOM 607 O O . PHE A 1 80 ? -9.749 -8.706 12.890 1.00 88.12 80 PHE A O 1
ATOM 614 N N . HIS A 1 81 ? -9.235 -6.881 11.696 1.00 86.56 81 HIS A N 1
ATOM 615 C CA . HIS A 1 81 ? -9.052 -6.046 12.879 1.00 86.56 81 HIS A CA 1
ATOM 616 C C . HIS A 1 81 ? -10.364 -5.829 13.633 1.00 86.56 81 HIS A C 1
ATOM 618 O O . HIS A 1 81 ? -10.379 -5.966 14.853 1.00 86.56 81 HIS A O 1
ATOM 624 N N . GLN A 1 82 ? -11.450 -5.542 12.915 1.00 82.31 82 GLN A N 1
ATOM 625 C CA . GLN A 1 82 ? -12.778 -5.373 13.506 1.00 82.31 82 GLN A CA 1
ATOM 626 C C . GLN A 1 82 ? -13.238 -6.638 14.228 1.00 82.31 82 GLN A C 1
ATOM 628 O O . GLN A 1 82 ? -13.571 -6.571 15.407 1.00 82.31 82 GLN A O 1
ATOM 633 N N . HIS A 1 83 ? -13.136 -7.797 13.575 1.00 75.69 83 HIS A N 1
ATOM 634 C CA . HIS A 1 83 ? -13.530 -9.070 14.182 1.00 75.69 83 HIS A CA 1
ATOM 635 C C . HIS A 1 83 ? -12.735 -9.381 15.459 1.00 75.69 83 HIS A C 1
ATOM 637 O O . HIS A 1 83 ? -13.288 -9.831 16.453 1.00 75.69 83 HIS A O 1
ATOM 643 N N . HIS A 1 84 ? -11.431 -9.093 15.476 1.00 75.25 84 HIS A N 1
ATOM 644 C CA . HIS A 1 84 ? -10.608 -9.306 16.668 1.00 75.25 84 HIS A CA 1
ATOM 645 C C . HIS A 1 84 ? -10.945 -8.328 17.808 1.00 75.25 84 HIS A C 1
ATOM 647 O O . HIS A 1 84 ? -10.831 -8.679 18.981 1.00 75.25 84 HIS A O 1
ATOM 653 N N . VAL A 1 85 ? -11.344 -7.092 17.488 1.00 69.31 85 VAL A N 1
ATOM 654 C CA . VAL A 1 85 ? -11.828 -6.128 18.489 1.00 69.31 85 VAL A CA 1
ATOM 655 C C . VAL A 1 85 ? -13.160 -6.594 19.084 1.00 69.31 85 VAL A C 1
ATOM 657 O O . VAL A 1 85 ? -13.318 -6.530 20.302 1.00 69.31 85 VAL A O 1
ATOM 660 N N . GLU A 1 86 ? -14.072 -7.112 18.260 1.00 61.28 86 GLU A N 1
ATOM 661 C CA . GLU A 1 86 ? -15.345 -7.703 18.700 1.00 61.28 86 GLU A CA 1
ATOM 662 C C . GLU A 1 86 ? -15.128 -8.950 19.575 1.00 61.28 86 GLU A C 1
ATOM 664 O O . GLU A 1 86 ? -15.729 -9.060 20.644 1.00 61.28 86 GLU A O 1
ATOM 669 N N . ASP A 1 87 ? -14.197 -9.831 19.199 1.00 63.16 87 ASP A N 1
ATOM 670 C CA . ASP A 1 87 ? -13.865 -11.032 19.975 1.00 63.16 87 ASP A CA 1
ATOM 671 C C . ASP A 1 87 ? -13.237 -10.699 21.344 1.00 63.16 87 ASP A C 1
ATOM 673 O O . ASP A 1 87 ? -13.513 -11.373 22.339 1.00 63.16 87 ASP A O 1
ATOM 677 N N . ILE A 1 88 ? -12.389 -9.662 21.425 1.00 61.62 88 ILE A N 1
ATOM 678 C CA . ILE A 1 88 ? -11.728 -9.256 22.681 1.00 61.62 88 ILE A CA 1
ATOM 679 C C . ILE A 1 88 ? -12.665 -8.494 23.613 1.00 61.62 88 ILE A C 1
ATOM 681 O O . ILE A 1 88 ? -12.606 -8.695 24.828 1.00 61.62 88 ILE A O 1
ATOM 685 N N . LEU A 1 89 ? -13.496 -7.594 23.080 1.00 60.44 89 LEU A N 1
ATOM 686 C CA . LEU A 1 89 ? -14.439 -6.823 23.898 1.00 60.44 89 LEU A CA 1
ATOM 687 C C . LEU A 1 89 ? -15.573 -7.693 24.451 1.00 60.44 89 LEU A C 1
ATOM 689 O O . LEU A 1 89 ? -16.306 -7.244 25.334 1.00 60.44 89 LEU A O 1
ATOM 693 N N . GLY A 1 90 ? -15.652 -8.947 24.001 1.00 49.34 90 GLY A N 1
ATOM 694 C CA . GLY A 1 90 ? -16.714 -9.863 24.343 1.00 49.34 90 GLY A CA 1
ATOM 695 C C . GLY A 1 90 ? -17.991 -9.438 23.641 1.00 49.34 90 GLY A C 1
ATOM 696 O O . GLY A 1 90 ? -18.270 -8.258 23.448 1.00 49.34 90 GLY A O 1
ATOM 697 N N . GLU A 1 91 ? -18.784 -10.426 23.268 1.00 54.19 91 GLU A N 1
ATOM 698 C CA . GLU A 1 91 ? -20.156 -10.260 22.819 1.00 54.19 91 GLU A CA 1
ATOM 699 C C . GLU A 1 91 ? -20.927 -9.475 23.898 1.00 54.19 91 GLU A C 1
ATOM 701 O O . GLU A 1 91 ? -21.416 -10.043 24.879 1.00 54.19 91 GLU A O 1
ATOM 706 N N . ILE A 1 92 ? -20.943 -8.140 23.795 1.00 55.50 92 ILE A N 1
ATOM 707 C CA . ILE A 1 92 ? -21.637 -7.280 24.747 1.00 55.50 92 ILE A CA 1
ATOM 708 C C . ILE A 1 92 ? -23.115 -7.516 24.493 1.00 55.50 92 ILE A C 1
ATOM 710 O O . ILE A 1 92 ? -23.700 -6.952 23.576 1.00 55.50 92 ILE A O 1
ATOM 714 N N . GLU A 1 93 ? -23.670 -8.416 25.298 1.00 52.94 93 GLU A N 1
ATOM 715 C CA . GLU A 1 93 ? -25.081 -8.569 25.600 1.00 52.94 93 GLU A CA 1
ATOM 716 C C . GLU A 1 93 ? -25.997 -8.469 24.376 1.00 52.94 93 GLU A C 1
ATOM 718 O O . GLU A 1 93 ? -26.466 -7.400 24.005 1.00 52.94 93 GLU A O 1
ATOM 723 N N . HIS A 1 94 ? -26.411 -9.609 23.828 1.00 54.31 94 HIS A N 1
ATOM 724 C CA . HIS A 1 94 ? -27.736 -9.676 23.221 1.00 54.31 94 HIS A CA 1
ATOM 725 C C . HIS A 1 94 ? -28.795 -9.512 24.343 1.00 54.31 94 HIS A C 1
ATOM 727 O O . HIS A 1 94 ? -29.096 -10.495 25.035 1.00 54.31 94 HIS A O 1
ATOM 733 N N . PRO A 1 95 ? -29.457 -8.341 24.531 1.00 51.22 95 PRO A N 1
ATOM 734 C CA . PRO A 1 95 ? -30.512 -8.179 25.546 1.00 51.22 95 PRO A CA 1
ATOM 735 C C . PRO A 1 95 ? -31.752 -9.049 25.261 1.00 51.22 95 PRO A C 1
ATOM 737 O O . PRO A 1 95 ? -32.677 -9.143 26.077 1.00 51.22 95 PRO A O 1
ATOM 740 N N . ALA A 1 96 ? -31.786 -9.722 24.108 1.00 55.47 96 ALA A N 1
ATOM 741 C CA . ALA A 1 96 ? -32.834 -10.660 23.745 1.00 55.47 96 ALA A CA 1
ATOM 742 C C . ALA A 1 96 ? -32.909 -11.861 24.708 1.00 55.47 96 ALA A C 1
ATOM 744 O O . ALA A 1 96 ? -34.012 -12.317 25.021 1.00 55.47 96 ALA A O 1
ATOM 745 N N . HIS A 1 97 ? -31.777 -12.334 25.246 1.00 51.28 97 HIS A N 1
ATOM 746 C CA . HIS A 1 97 ? -31.775 -13.511 26.121 1.00 51.28 97 HIS A CA 1
ATOM 747 C C . HIS A 1 97 ? -32.243 -13.196 27.557 1.00 51.28 97 HIS A C 1
ATOM 749 O O . HIS A 1 97 ? -32.964 -13.987 28.170 1.00 51.28 97 HIS A O 1
ATOM 755 N N . LEU A 1 98 ? -31.925 -12.010 28.086 1.00 55.72 98 LEU A N 1
ATOM 756 C CA . LEU A 1 98 ? -32.344 -11.606 29.437 1.00 55.72 98 LEU A CA 1
ATOM 757 C C . LEU A 1 98 ? -33.847 -11.300 29.503 1.00 55.72 98 LEU A C 1
ATOM 759 O O . LEU A 1 98 ? -34.530 -11.701 30.449 1.00 55.72 98 LEU A O 1
ATOM 763 N N . THR A 1 99 ? -34.402 -10.671 28.465 1.00 58.44 99 THR A N 1
ATOM 764 C CA . THR A 1 99 ? -35.829 -10.309 28.433 1.00 58.44 99 THR A CA 1
ATOM 765 C C . THR A 1 99 ? -36.737 -11.548 28.440 1.00 58.44 99 THR A C 1
ATOM 767 O O . THR A 1 99 ? -37.784 -11.554 29.098 1.00 58.44 99 THR A O 1
ATOM 770 N N . GLY A 1 100 ? -36.322 -12.635 27.777 1.00 58.62 100 GLY A N 1
ATOM 771 C CA . GLY A 1 100 ? -37.027 -13.920 27.801 1.00 58.62 100 GLY A CA 1
ATOM 772 C C . GLY A 1 100 ? -37.066 -14.556 29.195 1.00 58.62 100 GLY A C 1
ATOM 773 O O . GLY A 1 100 ? -38.131 -14.985 29.650 1.00 58.62 100 GLY A O 1
ATOM 774 N N . GLN A 1 101 ? -35.939 -14.551 29.915 1.00 59.53 101 GLN A N 1
ATOM 775 C CA . GLN A 1 101 ? -35.858 -15.139 31.257 1.00 59.53 101 GLN A CA 1
ATOM 776 C C . GLN A 1 101 ? -36.644 -14.350 32.310 1.00 59.53 101 GLN A C 1
ATOM 778 O O . GLN A 1 101 ? -37.366 -14.953 33.111 1.00 59.53 101 GLN A O 1
ATOM 783 N N . PHE A 1 102 ? -36.598 -13.015 32.282 1.00 60.41 102 PHE A N 1
ATOM 784 C CA . PHE A 1 102 ? -37.393 -12.191 33.202 1.00 60.41 102 PHE A CA 1
ATOM 785 C C . PHE A 1 102 ? -38.900 -12.371 32.987 1.00 60.41 102 PHE A C 1
ATOM 787 O O . PHE A 1 102 ? -39.666 -12.472 33.951 1.00 60.41 102 PHE A O 1
ATOM 794 N N . ARG A 1 103 ? -39.339 -12.474 31.727 1.00 62.72 103 ARG A N 1
ATOM 795 C CA . ARG A 1 103 ? -40.754 -12.674 31.390 1.00 62.72 103 ARG A CA 1
ATOM 796 C C . ARG A 1 103 ? -41.254 -14.059 31.810 1.00 62.72 103 ARG A C 1
ATOM 798 O O . ARG A 1 103 ? -42.378 -14.169 32.299 1.00 62.72 103 ARG A O 1
ATOM 805 N N . MET A 1 104 ? -40.418 -15.092 31.681 1.00 63.22 104 MET A N 1
ATOM 806 C CA . MET A 1 104 ? -40.729 -16.450 32.144 1.00 63.22 104 MET A CA 1
ATOM 807 C C . MET A 1 104 ? -40.820 -16.520 33.673 1.00 63.22 104 MET A C 1
ATOM 809 O O . MET A 1 104 ? -41.809 -17.030 34.196 1.00 63.22 104 MET A O 1
ATOM 813 N N . ASN A 1 105 ? -39.861 -15.936 34.397 1.00 70.38 105 ASN A N 1
ATOM 814 C CA . ASN A 1 105 ? -39.844 -15.957 35.864 1.00 70.38 105 ASN A CA 1
ATOM 815 C C . ASN A 1 105 ? -41.067 -15.236 36.471 1.00 70.38 105 ASN A C 1
ATOM 817 O O . ASN A 1 105 ? -41.711 -15.750 37.387 1.00 70.38 105 ASN A O 1
ATOM 821 N N . LYS A 1 106 ? -41.476 -14.094 35.897 1.00 73.38 106 LYS A N 1
ATOM 822 C CA . LYS A 1 106 ? -42.689 -13.380 36.335 1.00 73.38 106 LYS A CA 1
ATOM 823 C C . LYS A 1 106 ? -43.959 -14.217 36.140 1.00 73.38 106 LYS A C 1
ATOM 825 O O . LYS A 1 106 ? -44.775 -14.316 37.054 1.00 73.38 106 LYS A O 1
ATOM 830 N N . LYS A 1 107 ? -44.102 -14.865 34.981 1.00 70.88 107 LYS A N 1
ATOM 831 C CA . LYS A 1 107 ? -45.280 -15.688 34.658 1.00 70.88 107 LYS A CA 1
ATOM 832 C C . LYS A 1 107 ? -45.371 -16.946 35.529 1.00 70.88 107 LYS A C 1
ATOM 834 O O . LYS A 1 107 ? -46.470 -17.410 35.826 1.00 70.88 107 LYS A O 1
ATOM 839 N N . THR A 1 108 ? -44.233 -17.502 35.943 1.00 73.12 108 THR A N 1
ATOM 840 C CA . THR A 1 108 ? -44.186 -18.630 36.884 1.00 73.12 108 THR A CA 1
ATOM 841 C C . THR A 1 108 ? -44.624 -18.197 38.283 1.00 73.12 108 THR A C 1
ATOM 843 O O . THR A 1 108 ? -45.510 -18.831 38.847 1.00 73.12 108 THR A O 1
ATOM 846 N N . ARG A 1 109 ? -44.134 -17.055 38.792 1.00 73.31 109 ARG A N 1
ATOM 847 C CA . ARG A 1 109 ? -44.556 -16.524 40.104 1.00 73.31 109 ARG A CA 1
ATOM 848 C C . ARG A 1 109 ? -46.044 -16.180 40.184 1.00 73.31 109 ARG A C 1
ATOM 850 O O . ARG A 1 109 ? -46.663 -16.396 41.221 1.00 73.31 109 ARG A O 1
ATOM 857 N N . GLU A 1 110 ? -46.623 -15.635 39.116 1.00 76.19 110 GLU A N 1
ATOM 858 C CA . GLU A 1 110 ? -48.061 -15.329 39.081 1.00 76.19 110 GLU A CA 1
ATOM 859 C C . GLU A 1 110 ? -48.920 -16.602 39.064 1.00 76.19 110 GLU A C 1
ATOM 861 O O . GLU A 1 110 ? -49.972 -16.639 39.703 1.00 76.19 110 GLU A O 1
ATOM 866 N N . ARG A 1 111 ? -48.453 -17.673 38.405 1.00 73.50 111 ARG A N 1
ATOM 867 C CA . ARG A 1 111 ? -49.136 -18.973 38.443 1.00 73.50 111 ARG A CA 1
ATOM 868 C C . ARG A 1 111 ? -49.091 -19.627 39.818 1.00 73.50 111 ARG A C 1
ATOM 870 O O . ARG A 1 111 ? -50.110 -20.175 40.225 1.00 73.50 111 ARG A O 1
ATOM 877 N N . ASP A 1 112 ? -47.969 -19.555 40.527 1.00 75.56 112 ASP A N 1
ATOM 878 C CA . ASP A 1 112 ? -47.874 -20.136 41.872 1.00 75.56 112 ASP A CA 1
ATOM 879 C C . ASP A 1 112 ? -48.752 -19.377 42.872 1.00 75.56 112 ASP A C 1
ATOM 881 O O . ASP A 1 112 ? -49.570 -19.995 43.548 1.00 75.56 112 ASP A O 1
ATOM 885 N N . LYS A 1 113 ? -48.738 -18.035 42.848 1.00 72.69 113 LYS A N 1
ATOM 886 C CA . LYS A 1 113 ? -49.670 -17.236 43.664 1.00 72.69 113 LYS A CA 1
ATOM 887 C C . LYS A 1 113 ? -51.137 -17.558 43.386 1.00 72.69 113 LYS A C 1
ATOM 889 O O . LYS A 1 113 ? -51.939 -17.592 44.311 1.00 72.69 113 LYS A O 1
ATOM 894 N N . SER A 1 114 ? -51.509 -17.779 42.124 1.00 71.69 114 SER A N 1
ATOM 895 C CA . SER A 1 114 ? -52.893 -18.120 41.780 1.00 71.69 114 SER A CA 1
ATOM 896 C C . SER A 1 114 ? -53.315 -19.491 42.312 1.00 71.69 114 SER A C 1
ATOM 898 O O . SER A 1 114 ? -54.493 -19.674 42.611 1.00 71.69 114 SER A O 1
ATOM 900 N N . LYS A 1 115 ? -52.388 -20.450 42.418 1.00 73.50 115 LYS A N 1
ATOM 901 C CA . LYS A 1 115 ? -52.665 -21.772 42.995 1.00 73.50 115 LYS A CA 1
ATOM 902 C C . LYS A 1 115 ? -52.803 -21.708 44.511 1.00 73.50 115 LYS A C 1
ATOM 904 O O . LYS A 1 115 ? -53.704 -22.344 45.045 1.00 73.50 115 LYS A O 1
ATOM 909 N N . ASP A 1 116 ? -51.974 -20.907 45.174 1.00 72.94 116 ASP A N 1
ATOM 910 C CA . ASP A 1 116 ? -52.062 -20.707 46.622 1.00 72.94 116 ASP A CA 1
ATOM 911 C C . ASP A 1 116 ? -53.401 -20.075 47.017 1.00 72.94 116 ASP A C 1
ATOM 913 O O . ASP A 1 116 ? -54.036 -20.520 47.966 1.00 72.94 116 ASP A O 1
ATOM 917 N N . VAL A 1 117 ? -53.888 -19.091 46.253 1.00 71.12 117 VAL 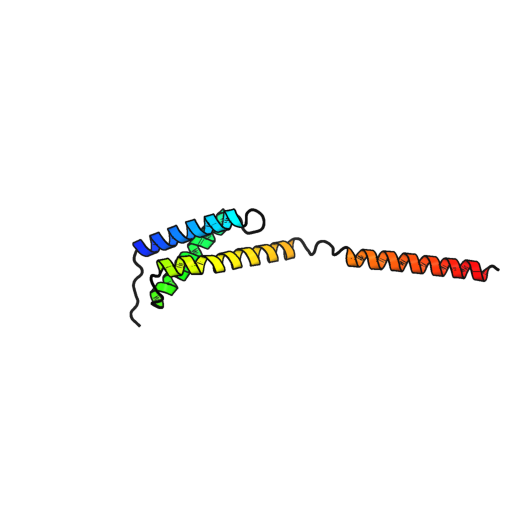A N 1
ATOM 918 C CA . VAL A 1 117 ? -55.196 -18.459 46.508 1.00 71.12 117 VAL A CA 1
ATOM 919 C C . VAL A 1 117 ? -56.354 -19.435 46.270 1.00 71.12 117 VAL A C 1
ATOM 921 O O . VAL A 1 117 ? -57.304 -19.454 47.046 1.00 71.12 117 VAL A O 1
ATOM 924 N N . ALA A 1 118 ? -56.271 -20.283 45.241 1.00 70.19 118 ALA A N 1
ATOM 925 C CA . ALA A 1 118 ? -57.319 -21.258 44.933 1.00 70.19 118 ALA A CA 1
ATOM 926 C C . ALA A 1 118 ? -57.422 -22.404 45.956 1.00 70.19 118 ALA A C 1
ATOM 928 O O . ALA A 1 118 ? -58.466 -23.035 46.040 1.00 70.19 118 ALA A O 1
ATOM 929 N N . ASN A 1 119 ? -56.366 -22.674 46.730 1.00 65.56 119 ASN A N 1
ATOM 930 C CA . ASN A 1 119 ? -56.331 -23.767 47.709 1.00 65.56 119 ASN A CA 1
ATOM 931 C C . ASN A 1 119 ? -56.780 -23.337 49.124 1.00 65.56 119 ASN A C 1
ATOM 933 O O . ASN A 1 119 ? -56.815 -24.158 50.036 1.00 65.56 119 ASN A O 1
ATOM 937 N N . VAL A 1 120 ? -57.075 -22.045 49.317 1.00 66.62 120 VAL A N 1
ATOM 938 C CA . VAL A 1 120 ? -57.526 -21.449 50.593 1.00 66.62 120 VAL A CA 1
ATOM 939 C C . VAL A 1 120 ? -59.036 -21.123 50.567 1.00 66.62 120 VAL A C 1
ATOM 941 O O . VAL A 1 120 ? -59.575 -20.641 51.561 1.00 66.62 120 VAL A O 1
ATOM 944 N N . THR A 1 121 ? -59.732 -21.413 49.459 1.00 55.56 121 THR A N 1
ATOM 945 C CA . THR A 1 121 ? -61.193 -21.227 49.289 1.00 55.56 121 THR A CA 1
ATOM 946 C C . THR A 1 121 ? -61.894 -22.573 49.215 1.00 55.56 121 THR A C 1
ATOM 948 O O . THR A 1 121 ? -63.017 -22.669 49.755 1.00 55.56 121 THR A O 1
#

Foldseek 3Di:
DDQQDDDPVLLVLLLVLLQVLLQVVQVVCPPQFDHSVVSSVLSSVQSNVQLSVCRRVVPPNSSVRSNVRSNVSSVVRRVVRNVVVDVVVDPPDPVVVVVVVVVVVVVVVVVVVVVVVVVVD

pLDDT: mean 82.41, std 15.02, range [49.34, 98.19]

=== Feature glossary ===
The features interleaved in this record are:

— What the protein is —

Sequence gives the chain of amino acids in standard one-letter code (A=alanine, C=cysteine, …, Y=tyrosine), read N→C. It is the only feature that is directly encoded by the gene; all structural features are derived from the folded form of this sequence.

Database cross-references. InterPro integrates a dozen domain/family signature databases into unified entries with residue-range hits. GO terms attach function/process/location labels with evidence codes. CATH codes position the fold in a four-level structural taxonomy. Organism is the NCBI-taxonomy species name.

— Where its atoms are —

Atomic coordinates in PDBx/mmCIF format — the same representation the Protein Data Bank distributes. Each line of the _atom_site loop places one backbone atom in Cartesian space (units: ångströms, origin: arbitrary).

The six renders are orthographic views along the three Cartesian axes in both directions. Representation (cartoon, sticks, or surface) and color scheme (sequence-rainbow or by-chain) vary across proteins so the training set covers all the common visualization conventions.

— Local backbone conformation —

Eight-state secondary structure (DSSP): H is the canonical α-helix, G the tighter 3₁₀-helix, I the wider π-helix; E/B are β-structure, T and S are turns and bends, and '-' is everything else. DSSP derives these from the pattern of main-chain N–H···O=C hydrogen bonds, not from the sequence.

P-SEA three-state annotation labels each residue as helix, strand, or coil based purely on the geometry of the Cα trace. It serves as a fallback when the full backbone (and thus DSSP) is unavailable.

The φ/ψ torsion pair specifies the backbone conformation at each residue. φ rotates about the N–Cα bond, ψ about the Cα–C bond. Steric clashes forbid most of the (φ, ψ) plane — the allowed regions (α-helix basin, β-sheet basin, left-handed helix) are the Ramachandran-allowed regions.

— Global shape and packing —

The geometric summary reports three shape descriptors. Rg (radius of gyration) measures how spread out the Cα atoms are about their centre of mass; compact globular proteins have small Rg, elongated or unfolded ones large. Cα contacts (<8 Å, |i−j|>4) count long-range residue pairs in spatial proximity — high for tightly packed folds, near zero for rods or random coil. The bounding-box extents give the protein's footprint along x, y, z in Å.

Solvent-accessible surface area (SASA) is the area in Å² traced out by the centre of a 1.4 Å probe sphere (a water molecule) rolled over the protein's van der Waals surface (Shrake–Rupley / Lee–Richards construction). Buried residues have near-zero SASA; fully exposed residues can exceed 200 Å². The total SASA scales roughly with the number of surface residues.

The contact map is a binary N×N matrix image: pixel (i, j) is dark where Cα_i and Cα_j are within 8 Å and |i−j|>4. Because the |i−j|>4 filter removes local helical contacts, off-diagonal stripes parallel to the main diagonal indicate parallel β-sheets; stripes perpendicular to it indicate antiparallel β-sheets. The Ramachandran plot scatters every residue's (φ, ψ) pair against the sterically allowed regions. The PAE heatmap renders the predicted-aligned-error matrix.

— Structural neighborhood —

3Di is Foldseek's structural alphabet. Each residue is assigned one of twenty discrete states based on how its Cα sits relative to its spatial (not sequential) neighbors. Aligning 3Di strings finds structural homologs roughly as well as full 3D superposition, but orders of magnitude faster.

Nearest PDB neighbors are the top structural matches found by Foldseek when searching this structure against the entire Protein Data Bank. Each hit reports a TM-score (0 to 1; >0.5 almost always implies the same fold) and an E-value. These are *structural* homologs — they may share no detectable sequence similarity.

— Confidence and disorder —

For AlphaFold models, the B-factor field carries pLDDT — the model's own estimate of local accuracy on a 0–100 scale. Regions with pLDDT<50 should be treated as essentially unmodeled; they often correspond to intrinsically disordered segments.

Crystallographic B-factors measure how much each atom's electron density is smeared out, in Å². They rise in mobile loops and surface residues and fall in the buried interior. In AlphaFold models this column is repurposed to hold pLDDT instead.

Predicted aligned error is AlphaFold's pairwise confidence. Unlike pLDDT (per-residue), PAE is per-residue-pair and captures whether two parts of the structure are correctly placed relative to each other. Units are ångströms of expected positional error.